Protein AF-A0A7J4M3W9-F1 (afdb_monomer_lite)

Structure (mmCIF, N/CA/C/O backbone):
data_AF-A0A7J4M3W9-F1
#
_entry.id   AF-A0A7J4M3W9-F1
#
loop_
_atom_site.group_PDB
_atom_site.id
_atom_site.type_symbol
_atom_site.label_atom_id
_atom_site.label_alt_id
_atom_site.label_comp_id
_atom_site.label_asym_id
_atom_site.label_entity_id
_atom_site.label_seq_id
_atom_site.pdbx_PDB_ins_code
_atom_site.Cartn_x
_atom_site.Cartn_y
_atom_site.Cartn_z
_atom_site.occupancy
_atom_site.B_iso_or_equiv
_atom_site.auth_seq_id
_atom_site.auth_comp_id
_atom_site.auth_asym_id
_atom_site.auth_atom_id
_atom_site.pdbx_PDB_model_num
ATOM 1 N N . MET A 1 1 ? -25.690 0.408 16.344 1.00 48.31 1 MET A N 1
ATOM 2 C CA . MET A 1 1 ? -24.442 0.655 17.090 1.00 48.31 1 MET A CA 1
ATOM 3 C C . MET A 1 1 ? -23.604 1.545 16.192 1.00 48.31 1 MET A C 1
ATOM 5 O O . MET A 1 1 ? -23.341 1.141 15.070 1.00 48.31 1 MET A O 1
ATOM 9 N N . GLU A 1 2 ? -23.348 2.789 16.586 1.00 51.38 2 GLU A N 1
ATOM 10 C CA . GLU A 1 2 ? -22.534 3.710 15.784 1.00 51.38 2 GLU A CA 1
ATOM 11 C C . GLU A 1 2 ? -21.063 3.356 16.036 1.00 51.38 2 GLU A C 1
ATOM 13 O O . GLU A 1 2 ? -20.546 3.571 17.133 1.00 51.38 2 GLU A O 1
ATOM 18 N N . THR A 1 3 ? -20.407 2.719 15.068 1.00 60.12 3 THR A N 1
ATOM 19 C CA . THR A 1 3 ? -18.998 2.333 15.204 1.00 60.12 3 THR A CA 1
ATOM 20 C C . THR A 1 3 ? -18.139 3.566 14.956 1.00 60.12 3 THR A C 1
ATOM 22 O O . THR A 1 3 ? -17.861 3.928 13.814 1.00 60.12 3 THR A O 1
ATOM 25 N N . LYS A 1 4 ? -17.743 4.257 16.027 1.00 73.25 4 LYS A N 1
ATOM 26 C CA . LYS A 1 4 ? -16.806 5.378 15.930 1.00 73.25 4 LYS A CA 1
ATOM 27 C C . LYS A 1 4 ? -15.391 4.817 15.769 1.00 73.25 4 LYS A C 1
ATOM 29 O O . LYS A 1 4 ? -14.869 4.201 16.693 1.00 73.25 4 LYS A O 1
ATOM 34 N N . ILE A 1 5 ? -14.791 5.011 14.595 1.00 81.75 5 ILE A N 1
ATOM 35 C CA . ILE A 1 5 ? -13.397 4.627 14.341 1.00 81.75 5 ILE A CA 1
ATOM 36 C C . ILE A 1 5 ? -12.493 5.586 15.118 1.00 81.75 5 ILE A C 1
ATOM 38 O O . ILE A 1 5 ? -12.530 6.797 14.900 1.00 81.75 5 ILE A O 1
ATOM 42 N N . ASP A 1 6 ? -11.686 5.042 16.024 1.00 87.31 6 ASP A N 1
ATOM 43 C CA . ASP A 1 6 ? -10.588 5.771 16.657 1.00 87.31 6 ASP A CA 1
ATOM 44 C C . ASP A 1 6 ? -9.359 5.682 15.748 1.00 87.31 6 ASP A C 1
ATOM 46 O O . ASP A 1 6 ? -8.717 4.633 15.686 1.00 87.31 6 ASP A O 1
ATOM 50 N N . SER A 1 7 ? -9.053 6.759 15.023 1.00 83.06 7 SER A N 1
ATOM 51 C CA . SER A 1 7 ? -7.944 6.809 14.062 1.00 83.06 7 SER A CA 1
ATOM 52 C C . SER A 1 7 ? -6.582 6.522 14.695 1.00 83.06 7 SER A C 1
ATOM 54 O O . SER A 1 7 ? -5.720 5.985 14.011 1.00 83.06 7 SER A O 1
ATOM 56 N N . ASN A 1 8 ? -6.404 6.804 15.991 1.00 85.50 8 ASN A N 1
ATOM 57 C CA . ASN A 1 8 ? -5.146 6.554 16.706 1.00 85.50 8 ASN A CA 1
ATOM 58 C C . ASN A 1 8 ? -4.931 5.069 17.025 1.00 85.50 8 ASN A C 1
ATOM 60 O O . ASN A 1 8 ? -3.843 4.673 17.430 1.00 85.50 8 ASN A O 1
ATOM 64 N N . ARG A 1 9 ? -5.982 4.256 16.889 1.00 89.00 9 ARG A N 1
ATOM 65 C CA . ARG A 1 9 ? -5.968 2.804 17.103 1.00 89.00 9 ARG A CA 1
ATOM 66 C C . ARG A 1 9 ? -6.286 2.029 15.827 1.00 89.00 9 ARG A C 1
ATOM 68 O O . ARG A 1 9 ? -6.538 0.824 15.895 1.00 89.00 9 ARG A O 1
ATOM 75 N N . ALA A 1 10 ? -6.337 2.712 14.686 1.00 93.62 10 ALA A N 1
ATOM 76 C CA . ALA A 1 10 ? -6.481 2.063 13.398 1.00 93.62 10 ALA A CA 1
ATOM 77 C C . ALA A 1 10 ? -5.123 1.494 12.984 1.00 93.62 10 ALA A C 1
ATOM 79 O O . ALA A 1 10 ? -4.110 2.162 13.140 1.00 93.62 10 ALA A O 1
ATOM 80 N N . ILE A 1 11 ? -5.096 0.280 12.441 1.00 95.62 11 ILE A N 1
ATOM 81 C CA . ILE A 1 11 ? -3.876 -0.303 11.874 1.00 95.62 11 ILE A CA 1
ATOM 82 C C . ILE A 1 11 ? -3.928 -0.148 10.361 1.00 95.62 11 ILE A C 1
ATOM 84 O O . ILE A 1 11 ? -4.881 -0.597 9.726 1.00 95.62 11 ILE A O 1
ATOM 88 N N . VAL A 1 12 ? -2.896 0.451 9.773 1.00 95.94 12 VAL A N 1
ATOM 89 C CA . VAL A 1 12 ? -2.749 0.578 8.321 1.00 95.94 12 VAL A CA 1
ATOM 90 C C . VAL A 1 12 ? -1.802 -0.500 7.818 1.00 95.94 12 VAL A C 1
ATOM 92 O O . VAL A 1 12 ? -0.665 -0.615 8.269 1.00 95.94 12 VAL A O 1
ATOM 95 N N . VAL A 1 13 ? -2.260 -1.279 6.846 1.00 96.06 13 VAL A N 1
ATOM 96 C CA . VAL A 1 13 ? -1.485 -2.346 6.218 1.00 96.06 13 VAL A CA 1
ATOM 97 C C . VAL A 1 13 ? -1.227 -1.968 4.762 1.00 96.06 13 VAL A C 1
ATOM 99 O O . VAL A 1 13 ? -2.067 -2.249 3.899 1.00 96.06 13 VAL A O 1
ATOM 102 N N . PRO A 1 14 ? -0.096 -1.311 4.452 1.00 94.81 14 PRO A N 1
ATOM 103 C CA . PRO A 1 14 ? 0.264 -0.996 3.079 1.00 94.81 14 PRO A CA 1
ATOM 104 C C . PRO A 1 14 ? 0.712 -2.247 2.317 1.00 94.81 14 PRO A C 1
ATOM 106 O O . PRO A 1 14 ? 1.461 -3.085 2.827 1.00 94.81 14 PRO A O 1
ATOM 109 N N . LYS A 1 15 ? 0.281 -2.350 1.061 1.00 93.19 15 LYS A N 1
ATOM 110 C CA . LYS A 1 15 ? 0.849 -3.266 0.070 1.00 93.19 15 LYS A CA 1
ATOM 111 C C . LYS A 1 15 ? 2.286 -2.834 -0.245 1.00 93.19 15 LYS A C 1
ATOM 113 O O . LYS A 1 15 ? 2.564 -1.641 -0.336 1.00 93.19 15 LYS A O 1
ATOM 118 N N . MET A 1 16 ? 3.186 -3.794 -0.461 1.00 92.19 16 MET A N 1
ATOM 119 C CA . MET A 1 16 ? 4.453 -3.505 -1.140 1.00 92.19 16 MET A CA 1
ATOM 120 C C . MET A 1 16 ? 4.206 -3.315 -2.636 1.00 92.19 16 MET A C 1
ATOM 122 O O . MET A 1 16 ? 3.594 -4.166 -3.290 1.00 92.19 16 MET A O 1
ATOM 126 N N . SER A 1 17 ? 4.757 -2.248 -3.198 1.00 93.50 17 SER A N 1
ATOM 127 C CA . SER A 1 17 ? 4.837 -2.107 -4.650 1.00 93.50 17 SER A CA 1
ATOM 128 C C . SER A 1 17 ? 5.684 -3.230 -5.257 1.00 93.50 17 SER A C 1
ATOM 130 O O . SER A 1 17 ? 6.554 -3.804 -4.597 1.00 93.50 17 SER A O 1
ATOM 132 N N . MET A 1 18 ? 5.475 -3.527 -6.542 1.00 93.38 18 MET A N 1
ATOM 133 C CA . MET A 1 18 ? 6.296 -4.521 -7.245 1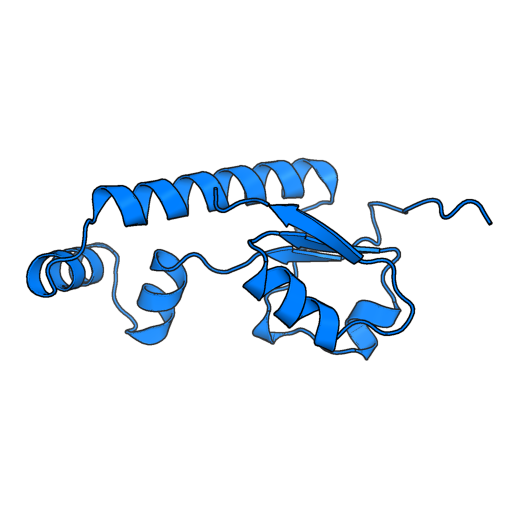.00 93.38 18 MET A CA 1
ATOM 134 C C . MET A 1 18 ? 7.785 -4.156 -7.195 1.00 93.38 18 MET A C 1
ATOM 136 O O . MET A 1 18 ? 8.623 -5.024 -6.983 1.00 93.38 18 MET A O 1
ATOM 140 N N . TYR A 1 19 ? 8.097 -2.861 -7.303 1.00 96.00 19 TYR A N 1
ATOM 141 C CA . TYR A 1 19 ? 9.451 -2.338 -7.157 1.00 96.00 19 TYR A CA 1
ATOM 142 C C . TYR A 1 19 ? 10.079 -2.703 -5.805 1.00 96.00 19 TYR A C 1
ATOM 144 O O . TYR A 1 19 ? 11.154 -3.299 -5.773 1.00 96.00 19 TYR A O 1
ATOM 152 N N . GLU A 1 20 ? 9.404 -2.407 -4.690 1.00 94.88 20 GLU A N 1
ATOM 153 C CA . GLU A 1 20 ? 9.915 -2.748 -3.356 1.00 94.88 20 GLU A CA 1
ATOM 154 C C . GLU A 1 20 ? 10.014 -4.267 -3.172 1.00 94.88 20 GLU A C 1
ATOM 156 O O . GLU A 1 20 ? 10.981 -4.761 -2.586 1.00 94.88 20 GLU A O 1
ATOM 161 N N . LEU A 1 21 ? 9.021 -5.014 -3.670 1.00 93.56 21 LEU A N 1
ATOM 162 C CA . LEU A 1 21 ? 8.983 -6.469 -3.559 1.00 93.56 21 LEU A CA 1
ATOM 163 C C . LEU A 1 21 ? 10.179 -7.099 -4.274 1.00 93.56 21 LEU A C 1
ATOM 165 O O . LEU A 1 21 ? 10.834 -7.972 -3.709 1.00 93.56 21 LEU A O 1
ATOM 169 N N . ASP A 1 22 ? 10.490 -6.639 -5.482 1.00 96.56 22 ASP A N 1
ATOM 170 C CA . ASP A 1 22 ? 11.602 -7.157 -6.270 1.00 96.56 22 ASP A CA 1
ATOM 171 C C . ASP A 1 22 ? 12.960 -6.722 -5.712 1.00 96.56 22 ASP A C 1
ATOM 173 O O . ASP A 1 22 ? 13.883 -7.540 -5.672 1.00 96.56 22 ASP A O 1
ATOM 177 N N . MET A 1 23 ? 13.082 -5.498 -5.181 1.00 95.88 23 MET A N 1
ATOM 178 C CA . MET A 1 23 ? 14.271 -5.097 -4.416 1.00 95.88 23 MET A CA 1
ATOM 179 C C . MET A 1 23 ? 14.512 -6.045 -3.237 1.00 95.88 23 MET A C 1
ATOM 181 O O . MET A 1 23 ? 15.624 -6.544 -3.061 1.00 95.88 23 MET A O 1
ATOM 185 N N . HIS A 1 24 ? 13.470 -6.342 -2.455 1.00 92.50 24 HIS A N 1
ATOM 186 C CA . HIS A 1 24 ? 13.569 -7.245 -1.309 1.00 92.50 24 HIS A CA 1
ATOM 187 C C . HIS A 1 24 ? 13.872 -8.691 -1.736 1.00 92.50 24 HIS A C 1
ATOM 189 O O . HIS A 1 24 ? 14.757 -9.343 -1.177 1.00 92.50 24 HIS A O 1
ATOM 195 N N . ARG A 1 25 ? 13.169 -9.194 -2.757 1.00 94.44 25 ARG A N 1
ATOM 196 C CA . ARG A 1 25 ? 13.279 -10.571 -3.255 1.00 94.44 25 ARG A CA 1
ATOM 197 C C . ARG A 1 25 ? 14.640 -10.860 -3.874 1.00 94.44 25 ARG A C 1
ATOM 199 O O . ARG A 1 25 ? 15.218 -11.910 -3.601 1.00 94.44 25 ARG A O 1
ATOM 206 N N . PHE A 1 26 ? 15.132 -9.963 -4.725 1.00 95.75 26 PHE A N 1
ATOM 207 C CA . PHE A 1 26 ? 16.391 -10.157 -5.445 1.00 95.75 26 PHE A CA 1
ATOM 208 C C . PHE A 1 26 ? 17.597 -9.572 -4.708 1.00 95.75 26 PHE A C 1
ATOM 210 O O . PHE A 1 26 ? 18.725 -9.854 -5.102 1.00 95.75 26 PHE A O 1
ATOM 217 N N . ARG A 1 27 ? 17.370 -8.806 -3.630 1.00 95.94 27 ARG A N 1
ATOM 218 C CA . ARG A 1 27 ? 18.407 -8.084 -2.873 1.00 95.94 27 ARG A CA 1
ATOM 219 C C . ARG A 1 27 ? 19.246 -7.169 -3.769 1.00 95.94 27 ARG A C 1
ATOM 221 O O . ARG A 1 27 ? 20.457 -7.074 -3.598 1.00 95.94 27 ARG A O 1
ATOM 228 N N . LEU A 1 28 ? 18.586 -6.534 -4.735 1.00 95.75 28 LEU A N 1
ATOM 229 C CA . LEU A 1 28 ? 19.208 -5.642 -5.709 1.00 95.75 28 LEU A CA 1
ATOM 230 C C . LEU A 1 28 ? 19.012 -4.184 -5.309 1.00 95.75 28 LEU A C 1
ATOM 232 O O . LEU A 1 28 ? 17.950 -3.795 -4.815 1.00 95.75 28 LEU A O 1
ATOM 236 N N . GLY A 1 29 ? 20.027 -3.365 -5.578 1.00 96.62 29 GLY A N 1
ATOM 237 C CA . GLY A 1 29 ? 19.887 -1.915 -5.552 1.00 96.62 29 GLY A CA 1
ATOM 238 C C . GLY A 1 29 ? 19.059 -1.403 -6.735 1.00 96.62 29 GLY A C 1
ATOM 239 O O . GLY A 1 29 ? 18.825 -2.115 -7.712 1.00 96.62 29 GLY A O 1
ATOM 240 N N . HIS A 1 30 ? 18.661 -0.129 -6.675 1.00 96.00 30 HIS A N 1
ATOM 241 C CA . HIS A 1 30 ? 17.862 0.519 -7.722 1.00 96.00 30 HIS A CA 1
ATOM 242 C C . HIS A 1 30 ? 18.437 0.296 -9.132 1.00 96.00 30 HIS A C 1
ATOM 244 O O . HIS A 1 30 ? 17.738 -0.194 -10.014 1.00 96.00 30 HIS A O 1
ATOM 250 N N . GLN A 1 31 ? 19.726 0.591 -9.340 1.00 97.31 31 GLN A N 1
ATOM 251 C CA . GLN A 1 31 ? 20.362 0.486 -10.660 1.00 97.31 31 GLN A CA 1
ATOM 252 C C . GLN A 1 31 ? 20.364 -0.947 -11.208 1.00 97.31 31 GLN A C 1
ATOM 254 O O . GLN A 1 31 ? 20.070 -1.162 -12.382 1.00 97.31 31 GLN A O 1
ATOM 259 N N . GLU A 1 32 ? 20.663 -1.933 -10.363 1.00 97.81 32 GLU A N 1
ATOM 260 C CA . GLU A 1 32 ? 20.687 -3.345 -10.754 1.00 97.81 32 GLU A CA 1
ATOM 261 C C . GLU A 1 32 ? 19.280 -3.851 -11.086 1.00 97.81 32 GLU A C 1
ATOM 263 O O . GLU A 1 32 ? 19.093 -4.605 -12.045 1.00 97.81 32 GLU A O 1
ATOM 268 N N . LEU A 1 33 ? 18.275 -3.395 -10.332 1.00 98.00 33 LEU A N 1
ATOM 269 C CA . LEU A 1 33 ? 16.881 -3.717 -10.598 1.00 98.00 33 LEU A CA 1
ATOM 270 C C . LEU A 1 33 ? 16.398 -3.090 -11.915 1.00 98.00 33 LEU A C 1
ATOM 272 O O . LEU A 1 33 ? 15.735 -3.772 -12.693 1.00 98.00 33 LEU A O 1
ATOM 276 N N . MET A 1 34 ? 16.788 -1.849 -12.230 1.00 98.06 34 MET A N 1
ATOM 277 C CA . MET A 1 34 ? 16.463 -1.225 -13.524 1.00 98.06 34 MET A CA 1
ATOM 278 C C . MET A 1 34 ? 17.091 -1.988 -14.693 1.00 98.06 34 MET A C 1
ATOM 280 O O . MET A 1 34 ? 16.428 -2.247 -15.695 1.00 98.06 34 MET A O 1
ATOM 284 N N . GLN A 1 35 ? 18.348 -2.420 -14.555 1.00 97.75 35 GLN A N 1
ATOM 285 C CA . GLN A 1 35 ? 19.002 -3.259 -15.563 1.00 97.75 35 GLN A CA 1
ATOM 286 C C . GLN A 1 35 ? 18.306 -4.613 -15.722 1.00 97.75 35 GLN A C 1
ATOM 288 O O . GLN A 1 35 ? 18.196 -5.129 -16.834 1.00 97.75 35 GLN A O 1
ATOM 293 N N . LYS A 1 36 ? 17.840 -5.208 -14.617 1.00 97.56 36 LYS A N 1
ATOM 294 C CA . LYS A 1 36 ? 17.038 -6.432 -14.653 1.00 97.56 36 LYS A CA 1
ATOM 295 C C . LYS A 1 36 ? 15.723 -6.206 -15.400 1.00 97.56 36 LYS A C 1
ATOM 297 O O . LYS A 1 36 ? 15.443 -6.972 -16.314 1.00 97.56 36 LYS A O 1
ATOM 302 N N . TYR A 1 37 ? 14.975 -5.153 -15.083 1.00 98.00 37 TYR A N 1
ATOM 303 C CA . TYR A 1 37 ? 13.727 -4.838 -15.777 1.00 98.00 37 TYR A CA 1
ATOM 304 C C . TYR A 1 37 ? 13.923 -4.590 -17.271 1.00 98.00 37 TYR A C 1
ATOM 306 O O . TYR A 1 37 ? 13.182 -5.151 -18.073 1.00 98.00 37 TYR A O 1
ATOM 314 N N . ALA A 1 38 ? 14.957 -3.835 -17.650 1.00 97.19 38 ALA A N 1
ATOM 315 C CA . ALA A 1 38 ? 15.288 -3.595 -19.052 1.00 97.19 38 ALA A CA 1
ATOM 316 C C . ALA A 1 38 ? 15.607 -4.901 -19.798 1.00 97.19 38 ALA A C 1
ATOM 318 O O . ALA A 1 38 ? 15.110 -5.134 -20.896 1.00 97.19 38 ALA A O 1
ATOM 319 N N . ARG A 1 39 ? 16.414 -5.778 -19.186 1.00 97.69 39 ARG A N 1
ATOM 320 C CA . ARG A 1 39 ? 16.778 -7.088 -19.749 1.00 97.69 39 ARG A CA 1
ATOM 321 C C . ARG A 1 39 ? 15.580 -8.026 -19.887 1.00 97.69 39 ARG A C 1
ATOM 323 O O . ARG A 1 39 ? 15.508 -8.758 -20.867 1.00 97.69 39 ARG A O 1
ATOM 330 N N . ASP A 1 40 ? 14.672 -8.004 -18.920 1.00 97.12 40 ASP A N 1
ATOM 331 C CA . ASP A 1 40 ? 13.484 -8.860 -18.896 1.00 97.12 40 ASP A CA 1
ATOM 332 C C . ASP A 1 40 ? 12.325 -8.276 -19.738 1.00 97.12 40 ASP A C 1
ATOM 334 O O . ASP A 1 40 ? 11.284 -8.915 -19.880 1.00 97.12 40 ASP A O 1
ATOM 338 N N . GLY A 1 41 ? 12.501 -7.083 -20.324 1.00 96.88 41 GLY A N 1
ATOM 339 C CA . GLY A 1 41 ? 11.523 -6.443 -21.209 1.00 96.88 41 GLY A CA 1
ATOM 340 C C . GLY A 1 41 ? 10.327 -5.819 -20.486 1.00 96.88 41 GLY A C 1
ATOM 341 O O . GLY A 1 41 ? 9.257 -5.683 -21.079 1.00 96.88 41 GLY A O 1
ATOM 342 N N . PHE A 1 42 ? 10.481 -5.459 -19.211 1.00 97.06 42 PHE A N 1
ATOM 343 C CA . PHE A 1 42 ? 9.437 -4.771 -18.457 1.00 97.06 42 PHE A CA 1
ATOM 344 C C . PHE A 1 42 ? 9.317 -3.294 -18.851 1.00 97.06 42 PHE A C 1
ATOM 346 O O . PHE A 1 42 ? 10.302 -2.629 -19.171 1.00 97.06 42 PHE A O 1
ATOM 353 N N . ASP A 1 43 ? 8.100 -2.763 -18.733 1.00 96.75 43 ASP A N 1
ATOM 354 C CA . ASP A 1 43 ? 7.823 -1.328 -18.809 1.00 96.75 43 ASP A CA 1
ATOM 355 C C . ASP A 1 43 ? 8.233 -0.650 -17.490 1.00 96.75 43 ASP A C 1
ATOM 357 O O . ASP A 1 43 ? 7.495 -0.667 -16.501 1.00 96.75 43 ASP A O 1
ATOM 361 N N . ILE A 1 44 ? 9.452 -0.108 -17.463 1.00 96.62 44 ILE A N 1
ATOM 362 C CA . ILE A 1 44 ? 10.056 0.496 -16.268 1.00 96.62 44 ILE A CA 1
ATOM 363 C C . ILE A 1 44 ? 9.250 1.705 -15.792 1.00 96.62 44 ILE A C 1
ATOM 365 O O . ILE A 1 44 ? 8.982 1.817 -14.595 1.00 96.62 44 ILE A O 1
ATOM 369 N N . ASP A 1 45 ? 8.828 2.573 -16.711 1.00 96.19 45 ASP A N 1
ATOM 370 C CA . ASP A 1 45 ? 8.110 3.806 -16.379 1.00 96.19 45 ASP A CA 1
ATOM 371 C C . ASP A 1 45 ? 6.775 3.487 -15.707 1.00 96.19 45 ASP A C 1
ATOM 373 O O . ASP A 1 45 ? 6.414 4.091 -14.695 1.00 96.19 45 ASP A O 1
ATOM 377 N N . ARG A 1 46 ? 6.067 2.464 -16.200 1.00 95.12 46 ARG A N 1
ATOM 378 C CA . ARG A 1 46 ? 4.843 1.976 -15.557 1.00 95.12 46 ARG A CA 1
ATOM 379 C C . ARG A 1 46 ? 5.100 1.458 -14.140 1.00 95.12 46 ARG A C 1
ATOM 381 O O . ARG A 1 46 ? 4.291 1.716 -13.246 1.00 95.12 46 ARG A O 1
ATOM 388 N N . ILE A 1 47 ? 6.186 0.714 -13.927 1.00 94.94 47 ILE A N 1
ATOM 389 C CA . ILE A 1 47 ? 6.521 0.129 -12.619 1.00 94.94 47 ILE A CA 1
ATOM 390 C C . ILE A 1 47 ? 6.869 1.222 -11.611 1.00 94.94 47 ILE A C 1
ATOM 392 O O . ILE A 1 47 ? 6.328 1.225 -10.504 1.00 94.94 47 ILE A O 1
ATOM 396 N N . ILE A 1 48 ? 7.745 2.149 -11.996 1.00 95.81 48 ILE A N 1
ATOM 397 C CA . ILE A 1 48 ? 8.163 3.260 -11.139 1.00 95.81 48 ILE A CA 1
ATOM 398 C C . ILE A 1 48 ? 6.985 4.196 -10.874 1.00 95.81 48 ILE A C 1
ATOM 400 O O . ILE A 1 48 ? 6.714 4.498 -9.717 1.00 95.81 48 ILE A O 1
ATOM 404 N N . GLY A 1 49 ? 6.199 4.544 -11.893 1.00 94.62 49 GLY A N 1
ATOM 405 C CA . GLY A 1 49 ? 5.013 5.377 -11.708 1.00 94.62 49 GLY A CA 1
ATOM 406 C C . GLY A 1 49 ? 3.959 4.734 -10.795 1.00 94.62 49 GLY A C 1
ATOM 407 O O . GLY A 1 49 ? 3.299 5.435 -10.031 1.00 94.62 49 GLY A O 1
ATOM 408 N N . SER A 1 50 ? 3.785 3.405 -10.832 1.00 93.25 50 SER A N 1
ATOM 409 C CA . SER A 1 50 ? 2.926 2.698 -9.862 1.00 93.25 50 SER A CA 1
ATOM 410 C C . SER A 1 50 ? 3.520 2.745 -8.449 1.00 93.25 50 SER A C 1
ATOM 412 O O . SER A 1 50 ? 2.796 3.023 -7.493 1.00 93.25 50 SER A O 1
ATOM 414 N N . HIS A 1 51 ? 4.835 2.543 -8.305 1.00 94.94 51 HIS A N 1
ATOM 415 C CA . HIS A 1 51 ? 5.523 2.668 -7.018 1.00 94.94 51 HIS A CA 1
ATOM 416 C C . HIS A 1 51 ? 5.341 4.063 -6.405 1.00 94.94 51 HIS A C 1
ATOM 418 O O . HIS A 1 51 ? 4.951 4.164 -5.245 1.00 94.94 51 HIS A O 1
ATOM 424 N N . GLU A 1 52 ? 5.551 5.124 -7.182 1.00 94.69 52 GLU A N 1
ATOM 425 C CA . GLU A 1 52 ? 5.405 6.514 -6.735 1.00 94.69 52 GLU A CA 1
ATOM 426 C C . GLU A 1 52 ? 3.982 6.810 -6.247 1.00 94.69 52 GLU A C 1
ATOM 428 O O . GLU A 1 52 ? 3.816 7.276 -5.119 1.00 94.69 52 GLU A O 1
ATOM 433 N N . ARG A 1 53 ? 2.947 6.436 -7.016 1.00 92.62 53 ARG A N 1
ATOM 434 C CA . ARG A 1 53 ? 1.542 6.596 -6.587 1.00 92.62 53 ARG A CA 1
ATOM 435 C C . ARG A 1 53 ? 1.242 5.860 -5.280 1.00 92.62 53 ARG A C 1
ATOM 437 O O . ARG A 1 53 ? 0.542 6.386 -4.413 1.00 92.62 53 ARG A O 1
ATOM 444 N N . GLN A 1 54 ? 1.791 4.658 -5.106 1.00 92.75 54 GLN A N 1
ATOM 445 C CA . GLN A 1 54 ? 1.633 3.902 -3.863 1.00 92.75 54 GLN A CA 1
ATOM 446 C C . GLN A 1 54 ? 2.343 4.586 -2.684 1.00 92.75 54 GLN A C 1
ATOM 448 O O . GLN A 1 54 ? 1.779 4.633 -1.589 1.00 92.75 54 GLN A O 1
ATOM 453 N N . GLN A 1 55 ? 3.529 5.174 -2.891 1.00 94.06 55 GLN A N 1
ATOM 454 C CA . GLN A 1 55 ? 4.207 5.968 -1.857 1.00 94.06 55 GLN A CA 1
ATOM 455 C C . GLN A 1 55 ? 3.422 7.237 -1.504 1.00 94.06 55 GLN A C 1
ATOM 457 O O . GLN A 1 55 ? 3.299 7.571 -0.327 1.00 94.06 55 GLN A O 1
ATOM 462 N N . GLU A 1 56 ? 2.833 7.923 -2.484 1.00 93.38 56 GLU A N 1
ATOM 463 C CA . GLU A 1 56 ? 1.967 9.084 -2.244 1.00 93.38 56 GLU A CA 1
ATOM 464 C C . GLU A 1 56 ? 0.746 8.720 -1.395 1.00 93.38 56 GLU A C 1
ATOM 466 O O . GLU A 1 56 ? 0.458 9.387 -0.397 1.00 93.38 56 GLU A O 1
ATOM 471 N N . ALA A 1 57 ? 0.069 7.619 -1.729 1.00 92.19 57 ALA A N 1
ATOM 472 C CA . ALA A 1 57 ? -1.060 7.114 -0.954 1.00 92.19 57 ALA A CA 1
ATOM 473 C C . ALA A 1 57 ? -0.648 6.713 0.474 1.00 92.19 57 ALA A C 1
ATOM 475 O O . ALA A 1 57 ? -1.377 6.975 1.438 1.00 92.19 57 ALA A O 1
ATOM 476 N N . LYS A 1 58 ? 0.545 6.123 0.625 1.00 92.94 58 LYS A N 1
ATOM 477 C CA . LYS A 1 58 ? 1.141 5.778 1.921 1.00 92.94 58 LYS A CA 1
ATOM 478 C C . LYS A 1 58 ? 1.399 7.031 2.762 1.00 92.94 58 LYS A C 1
ATOM 480 O O . LYS A 1 58 ? 0.959 7.084 3.907 1.00 92.94 58 LYS A O 1
ATOM 485 N N . MET A 1 59 ? 2.020 8.061 2.186 1.00 92.12 59 MET A N 1
ATOM 486 C CA . MET A 1 59 ? 2.264 9.346 2.855 1.00 92.12 59 MET A CA 1
ATOM 487 C C . MET A 1 59 ? 0.960 10.050 3.247 1.00 92.12 59 MET A C 1
ATOM 489 O O . MET A 1 59 ? 0.847 10.580 4.352 1.00 92.12 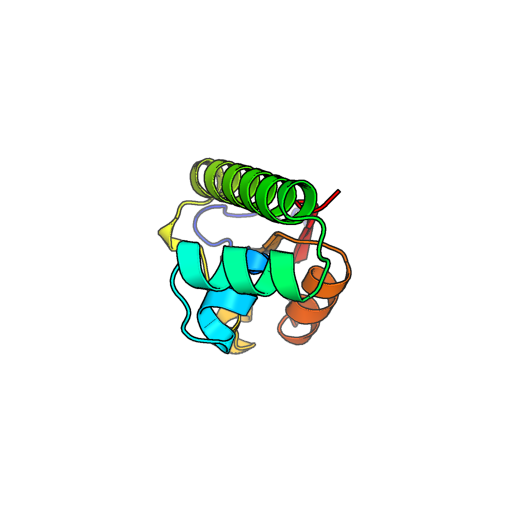59 MET A O 1
ATOM 493 N N . ALA A 1 60 ? -0.044 10.057 2.366 1.00 91.56 60 ALA A N 1
ATOM 494 C CA . ALA A 1 60 ? -1.353 10.637 2.660 1.00 91.56 60 ALA A CA 1
ATOM 495 C C . ALA A 1 60 ? -2.047 9.907 3.820 1.00 91.56 60 ALA A C 1
ATOM 497 O O . ALA A 1 60 ? -2.568 10.548 4.733 1.00 91.56 60 ALA A O 1
ATOM 498 N N . SER A 1 61 ? -1.981 8.575 3.827 1.00 90.50 61 SER A N 1
ATOM 499 C CA . SER A 1 61 ? -2.506 7.749 4.917 1.00 90.50 61 SER A CA 1
ATOM 500 C C . SER A 1 61 ? -1.742 7.988 6.225 1.00 90.50 61 SER A C 1
ATOM 502 O O . SER A 1 61 ? -2.362 8.060 7.281 1.00 90.50 61 SER A O 1
ATOM 504 N N . GLY A 1 62 ? -0.421 8.199 6.166 1.00 89.88 62 GLY A N 1
ATOM 505 C CA . GLY A 1 62 ? 0.409 8.519 7.333 1.00 89.88 62 GLY A CA 1
ATOM 506 C C . GLY A 1 62 ? -0.001 9.830 8.000 1.00 89.88 62 GLY A C 1
ATOM 507 O O . GLY A 1 62 ? -0.083 9.905 9.220 1.00 89.88 62 GLY A O 1
ATOM 508 N N . LYS A 1 63 ? -0.382 10.842 7.212 1.00 89.75 63 LYS A N 1
ATOM 509 C CA . LYS A 1 63 ? -0.931 12.103 7.746 1.00 89.75 63 LYS A CA 1
ATOM 510 C C . LYS A 1 63 ? -2.286 11.930 8.440 1.00 89.75 63 LYS A C 1
ATOM 512 O O . LYS A 1 63 ? -2.615 12.729 9.309 1.00 89.75 63 LYS A O 1
ATOM 517 N N . MET A 1 64 ? -3.081 10.939 8.031 1.00 88.56 64 MET A N 1
ATOM 518 C CA . MET A 1 64 ? -4.428 10.702 8.561 1.00 88.56 64 MET A CA 1
ATOM 519 C C . MET A 1 64 ? -4.434 9.779 9.783 1.00 88.56 64 MET A C 1
ATOM 521 O O . MET A 1 64 ? -5.199 10.012 10.716 1.00 88.56 64 MET A O 1
ATOM 525 N N . PHE A 1 65 ? -3.605 8.736 9.767 1.00 89.81 65 PHE A N 1
ATOM 526 C CA . PHE A 1 65 ? -3.609 7.677 10.776 1.00 89.81 65 PHE A CA 1
ATOM 527 C C . PHE A 1 65 ? -2.350 7.647 11.649 1.00 89.81 65 PHE A C 1
ATOM 529 O O . PHE A 1 65 ? -2.356 6.924 12.631 1.00 89.81 65 PHE A O 1
ATOM 536 N N . GLY A 1 66 ? -1.298 8.407 11.334 1.00 90.25 66 GLY A N 1
ATOM 537 C CA . GLY A 1 66 ? 0.008 8.306 11.997 1.00 90.25 66 GLY A CA 1
ATOM 538 C C . GLY A 1 66 ? 0.878 7.202 11.386 1.00 90.25 66 GLY A C 1
ATOM 539 O O . GLY A 1 66 ? 0.387 6.133 11.023 1.00 90.25 66 GLY A O 1
ATOM 540 N N . GLU A 1 67 ? 2.179 7.452 11.227 1.00 90.38 67 GLU A N 1
ATOM 541 C CA . GLU A 1 67 ? 3.121 6.478 10.647 1.00 90.38 67 GLU A CA 1
ATOM 542 C C . GLU A 1 67 ? 3.386 5.289 11.583 1.00 90.38 67 GLU A C 1
ATOM 544 O O . GLU A 1 67 ? 3.670 4.184 11.126 1.00 90.38 67 GLU A O 1
ATOM 549 N N . GLU A 1 68 ? 3.241 5.487 12.892 1.00 90.44 68 GLU A N 1
ATOM 550 C CA . GLU A 1 68 ? 3.364 4.456 13.925 1.00 90.44 68 GLU A CA 1
ATOM 551 C C . GLU A 1 68 ? 2.313 3.348 13.803 1.00 90.44 68 GLU A C 1
ATOM 553 O O . GLU A 1 68 ? 2.524 2.233 14.278 1.00 90.44 68 GLU A O 1
ATOM 558 N N . ASN A 1 69 ? 1.206 3.643 13.122 1.00 93.50 69 ASN A N 1
ATOM 559 C CA . ASN A 1 69 ? 0.107 2.716 12.897 1.00 93.50 69 ASN A CA 1
ATOM 560 C C . ASN A 1 69 ? 0.305 1.836 11.653 1.00 93.50 69 ASN A C 1
ATOM 562 O O . ASN A 1 69 ? -0.561 1.025 11.316 1.00 93.50 69 ASN A O 1
ATOM 566 N N . PHE A 1 70 ? 1.445 1.965 10.968 1.00 94.69 70 PHE A N 1
ATOM 567 C CA . PHE A 1 70 ? 1.753 1.202 9.767 1.00 94.69 70 PHE A CA 1
ATOM 568 C C . PHE A 1 70 ? 2.392 -0.127 10.144 1.00 94.69 70 PHE A C 1
ATOM 570 O O . PHE A 1 70 ? 3.499 -0.186 10.683 1.00 94.69 70 PHE A O 1
ATOM 577 N N . ILE A 1 71 ? 1.714 -1.214 9.793 1.00 93.75 71 ILE A N 1
ATOM 578 C CA . ILE A 1 71 ? 2.203 -2.568 10.009 1.00 93.75 71 ILE A CA 1
ATOM 579 C C . ILE A 1 71 ? 2.554 -3.197 8.670 1.00 93.75 71 ILE A C 1
ATOM 581 O O . ILE A 1 71 ? 1.740 -3.278 7.751 1.00 93.75 71 ILE A O 1
ATOM 585 N N . HIS A 1 72 ? 3.793 -3.666 8.573 1.00 88.62 72 HIS A N 1
ATOM 586 C CA . HIS A 1 72 ? 4.247 -4.425 7.422 1.00 88.62 72 HIS A CA 1
ATOM 587 C C . HIS A 1 72 ? 3.571 -5.807 7.390 1.00 88.62 72 HIS A C 1
ATOM 589 O O . HIS A 1 72 ? 3.319 -6.416 8.432 1.00 88.62 72 HIS A O 1
ATOM 595 N N . TYR A 1 73 ? 3.261 -6.303 6.191 1.00 80.88 73 TYR A N 1
ATOM 596 C CA . TYR A 1 73 ? 2.412 -7.489 6.010 1.00 80.88 73 TYR A CA 1
ATOM 597 C C . TYR A 1 73 ? 2.994 -8.787 6.598 1.00 80.88 73 TYR A C 1
ATOM 599 O O . TYR A 1 73 ? 2.242 -9.729 6.840 1.00 80.88 73 TYR A O 1
ATOM 607 N N . ASP A 1 74 ? 4.309 -8.843 6.825 1.00 84.62 74 ASP A N 1
ATOM 608 C CA . ASP A 1 74 ? 5.027 -9.974 7.431 1.00 84.62 74 ASP A CA 1
ATOM 609 C C . ASP A 1 74 ? 4.851 -10.062 8.956 1.00 84.62 74 ASP A C 1
ATOM 611 O O . ASP A 1 74 ? 5.146 -11.095 9.553 1.00 84.62 74 ASP A O 1
ATOM 615 N N . ARG A 1 75 ? 4.356 -8.993 9.590 1.00 89.62 75 ARG A N 1
ATOM 616 C CA . ARG A 1 75 ? 4.075 -8.919 11.031 1.00 89.62 75 ARG A CA 1
ATOM 617 C C . ARG A 1 75 ? 2.594 -9.077 11.359 1.00 89.62 75 ARG A C 1
ATOM 619 O O . ARG A 1 75 ? 2.217 -8.934 12.520 1.00 89.62 75 ARG A O 1
ATOM 626 N N . LEU A 1 76 ? 1.748 -9.337 10.362 1.00 92.38 76 LEU A N 1
ATOM 627 C CA . LEU A 1 76 ? 0.315 -9.490 10.583 1.00 92.38 76 LEU A CA 1
ATOM 628 C C . LEU A 1 76 ? 0.017 -10.778 11.340 1.00 92.38 76 LEU A C 1
ATOM 630 O O . LEU A 1 76 ? 0.395 -11.875 10.933 1.00 92.38 76 LEU A O 1
ATOM 634 N N . THR A 1 77 ? -0.736 -10.629 12.421 1.00 94.31 77 THR A N 1
ATOM 635 C CA . THR A 1 77 ? -1.342 -11.730 13.161 1.00 94.31 77 THR A CA 1
ATOM 636 C C . THR A 1 77 ? -2.787 -11.368 13.479 1.00 94.31 77 THR A C 1
ATOM 638 O O . THR A 1 77 ? -3.144 -10.189 13.526 1.00 94.31 77 THR A O 1
ATOM 641 N N . GLN A 1 78 ? -3.626 -12.379 13.709 1.00 94.06 78 GLN A N 1
ATOM 642 C CA . GLN A 1 78 ? -5.017 -12.144 14.104 1.00 94.06 78 GLN A CA 1
ATOM 643 C C . GLN A 1 78 ? -5.095 -11.391 15.441 1.00 94.06 78 GLN A C 1
ATOM 645 O O . GLN A 1 78 ? -5.840 -10.421 15.550 1.00 94.06 78 GLN A O 1
ATOM 650 N N . ASP A 1 79 ? -4.246 -11.751 16.409 1.00 93.69 79 ASP A N 1
ATOM 651 C CA . ASP A 1 79 ? -4.178 -11.098 17.725 1.00 93.69 79 ASP A CA 1
ATOM 652 C C . ASP A 1 79 ? -3.814 -9.612 17.644 1.00 93.69 79 ASP A C 1
ATOM 654 O O . ASP A 1 79 ? -4.299 -8.807 18.442 1.00 93.69 79 ASP A O 1
ATOM 658 N N . LEU A 1 80 ? -2.958 -9.237 16.685 1.00 92.19 80 LEU A N 1
ATOM 659 C CA . LEU A 1 80 ? -2.597 -7.843 16.442 1.00 92.19 80 LEU A CA 1
ATOM 660 C C . LEU A 1 80 ? -3.804 -7.056 15.918 1.00 92.19 80 LEU A C 1
ATOM 662 O O . LEU A 1 80 ? -4.118 -5.983 16.431 1.00 92.19 80 LEU A O 1
ATOM 666 N N . LEU A 1 81 ? -4.497 -7.594 14.910 1.00 93.12 81 LEU A N 1
ATOM 667 C CA . LEU A 1 81 ? -5.614 -6.905 14.260 1.00 93.12 81 LEU A CA 1
ATOM 668 C C . LEU A 1 81 ? -6.892 -6.890 15.111 1.00 93.12 81 LEU A C 1
ATOM 670 O O . LEU A 1 81 ? -7.690 -5.961 14.992 1.00 93.12 81 LEU A O 1
ATOM 674 N N . ALA A 1 82 ? -7.071 -7.861 16.008 1.00 91.88 82 ALA A N 1
ATOM 675 C CA . ALA A 1 82 ? -8.194 -7.911 16.946 1.00 91.88 82 ALA A CA 1
ATOM 676 C C . ALA A 1 82 ? -8.199 -6.744 17.955 1.00 91.88 82 ALA A C 1
ATOM 678 O O . ALA A 1 82 ? -9.238 -6.411 18.521 1.00 91.88 82 ALA A O 1
ATOM 679 N N . GLN A 1 83 ? -7.048 -6.106 18.193 1.00 90.50 83 GLN A N 1
ATOM 680 C CA . GLN A 1 83 ? -6.913 -4.986 19.137 1.00 90.50 83 GLN A CA 1
ATOM 681 C C . GLN A 1 83 ? -7.164 -3.612 18.495 1.00 90.50 83 GLN A C 1
ATOM 683 O O . GLN A 1 83 ? -7.299 -2.605 19.209 1.00 90.50 83 GLN A O 1
ATOM 688 N N . ALA A 1 84 ? -7.211 -3.566 17.161 1.00 92.88 84 ALA A N 1
ATOM 689 C CA . ALA A 1 84 ? -7.400 -2.345 16.396 1.00 92.88 84 ALA A CA 1
ATOM 690 C C . ALA A 1 84 ? -8.861 -1.878 16.425 1.00 92.88 84 ALA A C 1
ATOM 692 O O . ALA A 1 84 ? -9.793 -2.675 16.505 1.00 92.8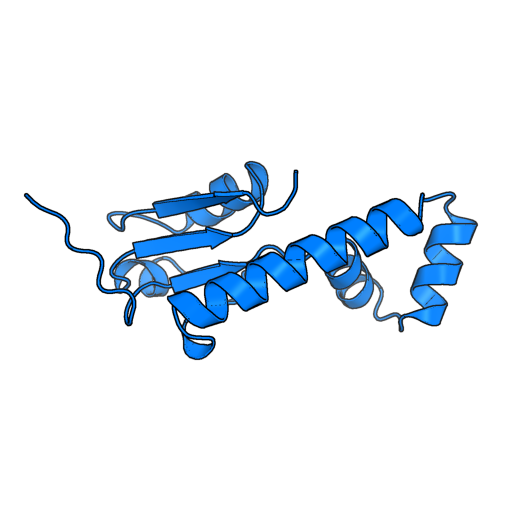8 84 ALA A O 1
ATOM 693 N N . SER A 1 85 ? -9.072 -0.565 16.326 1.00 93.56 85 SER A N 1
ATOM 694 C CA . SER A 1 85 ? -10.413 0.010 16.136 1.00 93.56 85 SER A CA 1
ATOM 695 C C . SER A 1 85 ? -10.941 -0.234 14.715 1.00 93.56 85 SER A C 1
ATOM 697 O O . SER A 1 85 ? -12.148 -0.351 14.503 1.00 93.56 85 SER A O 1
ATOM 699 N N . ALA A 1 86 ? -10.023 -0.301 13.749 1.00 94.06 86 ALA A N 1
ATOM 700 C CA 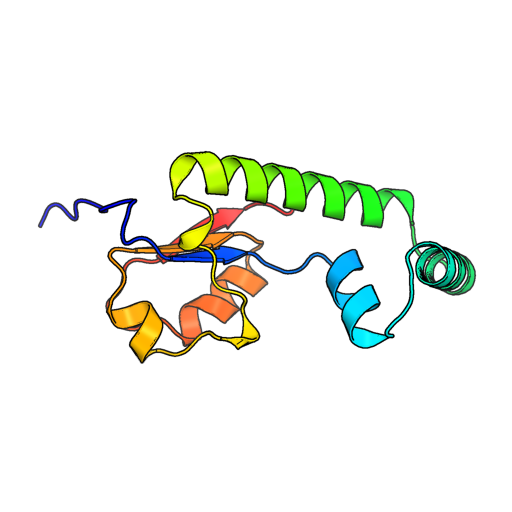. ALA A 1 86 ? -10.244 -0.636 12.352 1.00 94.06 86 ALA A CA 1
ATOM 701 C C . ALA A 1 86 ? -8.917 -1.075 11.713 1.00 94.06 86 ALA A C 1
ATOM 703 O O . ALA A 1 86 ? -7.838 -0.683 12.160 1.00 94.06 86 ALA A O 1
ATOM 704 N N . VAL A 1 87 ? -9.001 -1.842 10.632 1.00 95.94 87 VAL A N 1
ATOM 705 C CA . VAL A 1 87 ? -7.866 -2.219 9.787 1.00 95.94 87 VAL A CA 1
ATOM 706 C C . VAL A 1 87 ? -8.035 -1.571 8.421 1.00 95.94 87 VAL A C 1
ATOM 708 O O . VAL A 1 87 ? -9.046 -1.769 7.753 1.00 95.94 87 VAL A O 1
ATOM 711 N N . VAL A 1 88 ? -7.042 -0.805 7.986 1.00 95.38 88 VAL A N 1
ATOM 712 C CA . VAL A 1 88 ? -7.011 -0.151 6.677 1.00 95.38 88 VAL A CA 1
ATOM 713 C C . VAL A 1 88 ? -6.089 -0.944 5.759 1.00 95.38 88 VAL A C 1
ATOM 715 O O . VAL A 1 88 ? -4.869 -0.898 5.901 1.00 95.38 88 VAL A O 1
ATOM 718 N N . ALA A 1 89 ? -6.658 -1.672 4.803 1.00 95.62 89 ALA A N 1
ATOM 719 C CA . ALA A 1 89 ? -5.894 -2.340 3.757 1.00 95.62 89 ALA A CA 1
ATOM 720 C C . ALA A 1 89 ? -5.631 -1.347 2.617 1.00 95.62 89 ALA A C 1
ATOM 722 O O . ALA A 1 89 ? -6.522 -1.055 1.817 1.00 95.62 89 ALA A O 1
ATOM 723 N N . LEU A 1 90 ? -4.408 -0.819 2.558 1.00 95.06 90 LEU A N 1
ATOM 724 C CA . LEU A 1 90 ? -3.986 0.159 1.556 1.00 95.06 90 LEU A CA 1
ATOM 725 C C . LEU A 1 90 ? -3.287 -0.563 0.398 1.00 95.06 90 LEU A C 1
ATOM 727 O O . LEU A 1 90 ? -2.134 -0.973 0.525 1.00 95.06 90 LEU A O 1
ATOM 731 N N . GLY A 1 91 ? -3.984 -0.763 -0.717 1.00 93.19 91 GLY A N 1
ATOM 732 C CA . GLY A 1 91 ? -3.486 -1.565 -1.834 1.00 93.19 91 GLY A CA 1
ATOM 733 C C . GLY A 1 91 ? -4.533 -1.753 -2.924 1.00 93.19 91 GLY A C 1
ATOM 734 O O . GLY A 1 91 ? -5.274 -0.834 -3.222 1.00 93.19 91 GLY A O 1
ATOM 735 N N . GLY A 1 92 ? -4.605 -2.946 -3.512 1.00 91.31 92 GLY A N 1
ATOM 736 C CA . GLY A 1 92 ? -5.692 -3.339 -4.421 1.00 91.31 92 GLY A CA 1
ATOM 737 C C . GLY A 1 92 ? -6.497 -4.516 -3.863 1.00 91.31 92 GLY A C 1
ATOM 738 O O . GLY A 1 92 ? -6.222 -4.986 -2.757 1.00 91.31 92 GLY A O 1
ATOM 739 N N . ASP A 1 93 ? -7.428 -5.052 -4.650 1.00 91.62 93 ASP A N 1
ATOM 740 C CA . ASP A 1 93 ? -8.362 -6.109 -4.221 1.00 91.62 93 ASP A CA 1
ATOM 741 C C . ASP A 1 93 ? -7.660 -7.353 -3.657 1.00 91.62 93 ASP A C 1
ATOM 743 O O . ASP A 1 93 ? -8.025 -7.850 -2.594 1.00 91.62 93 ASP A O 1
ATOM 747 N N . ASN A 1 94 ? -6.585 -7.812 -4.306 1.00 91.38 94 ASN A N 1
ATOM 748 C CA . ASN A 1 94 ? -5.803 -8.956 -3.819 1.00 91.38 94 ASN A CA 1
ATOM 749 C C . ASN A 1 94 ? -5.173 -8.687 -2.445 1.00 91.38 94 ASN A C 1
ATOM 751 O O . ASN A 1 94 ? -5.065 -9.592 -1.618 1.00 91.38 94 ASN A O 1
ATOM 755 N N . HIS A 1 95 ? -4.749 -7.445 -2.194 1.00 93.62 95 HIS A N 1
ATOM 756 C CA . HIS A 1 95 ? -4.180 -7.057 -0.904 1.00 93.62 95 HIS A CA 1
ATOM 757 C C . HIS A 1 95 ? -5.267 -6.961 0.164 1.00 93.62 95 HIS A C 1
ATOM 759 O O . HIS A 1 95 ? -5.081 -7.457 1.271 1.00 93.62 95 HIS A O 1
ATOM 765 N N . PHE A 1 96 ? -6.429 -6.404 -0.182 1.00 94.50 96 PHE A N 1
ATOM 766 C CA . PHE A 1 96 ? -7.596 -6.403 0.696 1.00 94.50 96 PHE A CA 1
ATOM 767 C C . PHE A 1 96 ? -7.998 -7.829 1.094 1.00 94.50 96 PHE A C 1
ATOM 769 O O . PHE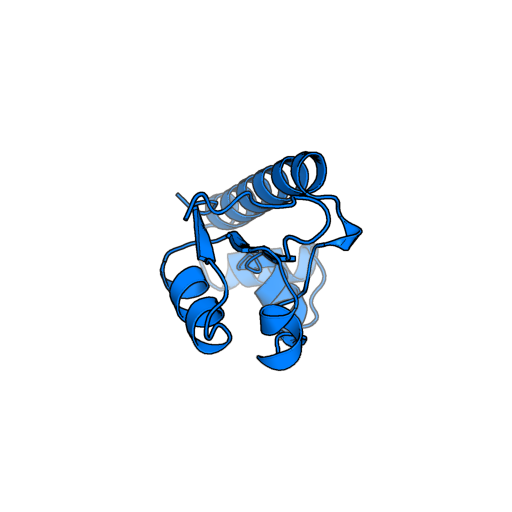 A 1 96 ? -8.165 -8.116 2.280 1.00 94.50 96 PHE A O 1
ATOM 776 N N . GLN A 1 97 ? -8.064 -8.746 0.125 1.00 94.62 97 GLN A N 1
ATOM 777 C CA . GLN A 1 97 ? -8.348 -10.153 0.387 1.00 94.62 97 GLN A CA 1
ATOM 778 C C . GLN A 1 97 ? -7.281 -10.787 1.289 1.00 94.62 97 GLN A C 1
ATOM 780 O O . GLN A 1 97 ? -7.630 -11.454 2.260 1.00 94.62 97 GLN A O 1
ATOM 785 N N . TYR A 1 98 ? -5.992 -10.549 1.023 1.00 93.88 98 TYR A N 1
ATOM 786 C CA . TYR A 1 98 ? -4.911 -11.039 1.880 1.00 93.88 98 TYR A CA 1
ATOM 787 C C . TYR A 1 98 ? -5.071 -10.566 3.333 1.00 93.88 98 TYR A C 1
ATOM 789 O O . TYR A 1 98 ? -5.036 -11.392 4.244 1.00 93.88 98 TYR A O 1
ATOM 797 N N . VAL A 1 99 ? -5.305 -9.267 3.552 1.00 95.19 99 VAL A N 1
ATOM 798 C CA . VAL A 1 99 ? -5.504 -8.692 4.893 1.00 95.19 99 VAL A CA 1
ATOM 799 C C . VAL A 1 99 ? -6.740 -9.282 5.572 1.00 95.19 99 VAL A C 1
ATOM 801 O O . VAL A 1 99 ? -6.694 -9.569 6.767 1.00 95.19 99 VAL A O 1
ATOM 804 N N . SER A 1 100 ? -7.817 -9.533 4.822 1.00 94.19 100 SER A N 1
ATOM 805 C CA . SER A 1 100 ? -9.066 -10.073 5.373 1.00 94.19 100 SER A CA 1
ATOM 806 C C . SER A 1 100 ? -8.904 -11.437 6.059 1.00 94.19 100 SER A C 1
ATOM 808 O O . SER A 1 100 ? -9.623 -11.716 7.010 1.00 94.19 100 SER A O 1
ATOM 810 N N . HIS A 1 101 ? -7.916 -12.256 5.673 1.00 94.81 101 HIS A N 1
ATOM 811 C CA . HIS A 1 101 ? -7.639 -13.541 6.337 1.00 94.81 101 HIS A CA 1
ATOM 812 C C . HIS A 1 101 ? -7.114 -13.401 7.780 1.00 94.81 101 HIS A C 1
ATOM 814 O O . HIS A 1 101 ? 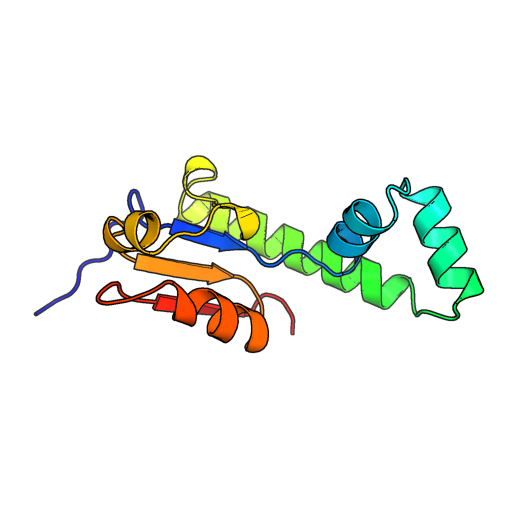-7.124 -14.368 8.547 1.00 94.81 101 HIS A O 1
ATOM 820 N N . PHE A 1 102 ? -6.639 -12.212 8.154 1.00 95.00 102 PHE A N 1
ATOM 821 C CA . PHE A 1 102 ? -6.130 -11.910 9.493 1.00 95.00 102 PHE A CA 1
ATOM 822 C C . PHE A 1 102 ? -7.164 -11.197 10.370 1.00 95.00 102 PHE A C 1
ATOM 824 O O . PHE A 1 102 ? -6.899 -10.933 11.539 1.00 95.00 102 PHE A O 1
ATOM 831 N N . VAL A 1 103 ? -8.331 -10.865 9.824 1.00 93.31 103 VAL A N 1
ATOM 832 C CA . VAL A 1 103 ? -9.366 -10.101 10.517 1.00 93.31 103 VAL A CA 1
ATOM 833 C C . VAL A 1 103 ? -10.468 -11.058 10.964 1.00 93.31 103 VAL A C 1
ATOM 835 O O . VAL A 1 103 ? -10.918 -11.896 10.188 1.00 93.31 103 VAL A O 1
ATOM 838 N N . GLN A 1 104 ? -10.896 -10.928 12.220 1.00 87.06 104 GLN A N 1
ATOM 839 C CA . GLN A 1 104 ? -12.045 -11.652 12.770 1.00 87.06 104 GLN A CA 1
ATOM 840 C C . GLN A 1 104 ? -13.250 -10.709 12.911 1.00 87.06 104 GLN A C 1
ATOM 842 O O . GLN A 1 104 ? -14.026 -10.569 11.971 1.00 87.06 104 GLN A O 1
ATOM 847 N N . ASP A 1 105 ? -13.350 -9.995 14.036 1.00 87.69 105 ASP A N 1
ATOM 848 C CA . ASP A 1 105 ? -14.479 -9.101 14.352 1.00 87.69 105 ASP A CA 1
ATOM 849 C C . ASP A 1 105 ? -14.140 -7.603 14.199 1.00 87.69 105 ASP A C 1
ATOM 851 O O . ASP A 1 105 ? -14.927 -6.726 14.564 1.00 87.69 105 ASP A O 1
ATOM 855 N N . THR A 1 106 ? -12.957 -7.286 13.664 1.00 92.56 106 THR A N 1
ATOM 856 C CA . THR A 1 106 ? -12.500 -5.905 13.455 1.00 92.56 106 THR A CA 1
ATOM 857 C C . THR A 1 106 ? -13.015 -5.350 12.126 1.00 92.56 106 THR A C 1
ATOM 859 O O . THR A 1 106 ? -12.993 -6.027 11.100 1.00 92.56 106 THR A O 1
ATOM 862 N N . LEU A 1 107 ? -13.438 -4.082 12.107 1.00 92.75 107 LEU A N 1
ATOM 863 C CA . LEU A 1 107 ? -13.823 -3.396 10.870 1.00 92.75 107 LEU A CA 1
ATOM 864 C C . LEU A 1 107 ? -12.641 -3.333 9.888 1.00 92.75 107 LEU A C 1
ATOM 866 O O . LEU A 1 107 ? -11.553 -2.912 10.274 1.00 92.75 107 LEU A O 1
ATOM 870 N N . VAL A 1 108 ? -12.871 -3.660 8.614 1.00 93.69 108 VAL A N 1
ATOM 871 C CA . VAL A 1 108 ? -11.864 -3.530 7.545 1.00 93.69 108 VAL A CA 1
ATOM 872 C C . VAL A 1 108 ? -12.289 -2.479 6.536 1.00 93.69 108 VAL A C 1
ATOM 874 O O . VAL A 1 108 ? -13.428 -2.469 6.073 1.00 93.69 108 VAL A O 1
ATOM 877 N N . ILE A 1 109 ? -11.350 -1.616 6.168 1.00 92.94 109 ILE A N 1
ATOM 878 C CA . ILE A 1 109 ? -11.516 -0.558 5.179 1.00 92.94 109 ILE A CA 1
ATOM 879 C C . ILE A 1 109 ? -10.532 -0.822 4.044 1.00 92.94 109 ILE A C 1
ATOM 881 O O . ILE A 1 109 ? -9.321 -0.845 4.257 1.00 92.94 109 ILE A O 1
ATOM 885 N N . GLY A 1 110 ? -11.050 -1.027 2.836 1.00 92.00 110 GLY A N 1
ATOM 886 C CA . GLY A 1 110 ? -10.232 -1.103 1.631 1.00 92.00 110 GLY A CA 1
ATOM 887 C C . GLY A 1 110 ? -9.982 0.291 1.075 1.00 92.00 110 GLY A C 1
ATOM 888 O O . GLY A 1 110 ? -10.932 1.022 0.799 1.00 92.00 110 GLY A O 1
ATOM 889 N N . VAL A 1 111 ? -8.715 0.655 0.898 1.00 90.56 111 VAL A N 1
ATOM 890 C CA . VAL A 1 111 ? -8.317 1.905 0.245 1.00 90.56 111 VAL A CA 1
ATOM 891 C C . VAL A 1 111 ? -7.515 1.547 -0.992 1.00 90.56 111 VAL A C 1
ATOM 893 O O . VAL A 1 111 ? -6.417 0.997 -0.883 1.00 90.56 111 VAL A O 1
ATOM 896 N N . ASN A 1 112 ? -8.078 1.849 -2.164 1.00 87.50 112 ASN A N 1
ATOM 897 C CA . ASN A 1 112 ? -7.410 1.552 -3.420 1.00 87.50 112 ASN A CA 1
ATOM 898 C C . ASN A 1 112 ? -6.277 2.558 -3.676 1.00 87.50 112 ASN A C 1
ATOM 900 O O . ASN A 1 112 ? -6.528 3.758 -3.784 1.00 87.50 112 ASN A O 1
ATOM 904 N N . SER A 1 113 ? -5.042 2.065 -3.749 1.00 81.44 113 SER A N 1
ATOM 905 C CA . SER A 1 113 ? -3.834 2.852 -4.033 1.00 81.44 113 SER A CA 1
ATOM 906 C C . SER A 1 113 ? -3.094 2.407 -5.298 1.00 81.44 113 SER A C 1
ATOM 908 O O . SER A 1 113 ? -2.011 2.917 -5.582 1.00 81.44 113 SER A O 1
ATOM 910 N N . ASP A 1 114 ? -3.674 1.479 -6.063 1.00 68.81 114 ASP A N 1
ATOM 911 C CA . ASP A 1 114 ? -3.095 0.895 -7.280 1.00 68.81 114 ASP A CA 1
ATOM 912 C C . ASP A 1 114 ? -4.122 0.886 -8.441 1.00 68.81 114 ASP A C 1
ATOM 914 O O . ASP A 1 114 ? -4.535 -0.194 -8.872 1.00 68.81 114 ASP A O 1
ATOM 918 N N . PRO A 1 115 ? -4.602 2.064 -8.911 1.00 55.47 115 PRO A N 1
ATOM 919 C CA . PRO A 1 115 ? -5.463 2.171 -10.090 1.00 55.47 115 PRO A CA 1
ATOM 920 C C . PRO A 1 115 ? -4.694 2.038 -11.416 1.00 55.47 115 PRO A C 1
ATOM 922 O O . PRO A 1 115 ? -3.513 2.477 -11.501 1.00 55.47 115 PRO A O 1
#

Radius of gyration: 15.8 Å; chains: 1; bounding box: 45×26×40 Å

Secondary structure (DSSP, 8-state):
------GGGEEEEEPPPHHHHHHHHHT--HHHHHHHHHHHT--HHHHHHHHHHHHHHHHHHHHHH-GGGB--GGG--HHHHTTSSEEEEEE-HHHHHHHHTT-SSS-EEEEE---

Sequence (115 aa):
METKIDSNRAIVVPKMSMYELDMHRFRLGHQELMQKYARDGFDIDRIIGSHERQQEAKMASGKMFGEENFIHYDRLTQDLLAQASAVVALGGDNHFQYVSHFVQDTLVIGVNSDP

Foldseek 3Di:
DPLDADLQQEAEEADDQPVRVCCVVVVDDPVVVVVVCVVVVHPPCLSVVLNVLSVVLVVVSCVRRNPVRYDYLVPQALVSQVRGSAYEQEADPVSQVSNVVSYDPHHYHYHHSGD

pLDDT: mean 91.35, std 8.48, range [48.31, 98.06]